Protein AF-A0A0B2SPI5-F1 (afdb_monomer)

Sequence (60 aa):
MVPKGTGKTIVISVGAEPILPVGLFAILHGRTLKGTLFGGLKAVSDLSIVAEKCQKKVIL

Solvent-accessible surface area (backbone atoms only — not comparable to full-atom values): 3919 Å² total; per-residue (Å²): 135,81,78,73,38,84,52,72,48,77,44,76,75,82,66,98,60,95,73,80,91,70,62,69,64,52,48,73,37,51,32,45,82,42,80,38,67,76,83,67,56,48,81,69,68,47,44,52,54,51,49,51,57,50,50,64,59,72,78,104

Organism: Glycine soja (NCBI:txid3848)

pLDDT: mean 75.16, std 8.58, range [44.94, 85.56]

Radius of gyration: 17.48 Å; Cα contacts (8 Å, |Δi|>4): 41; chains: 1; bounding box: 42×25×45 Å

Mean predicted aligned error: 10.07 Å

Foldseek 3Di:
DQAQDCAEAEAADDDPDNDDDDDPVCVVSNYYYHYDYPNVDDPPVRVVVVVVVVVVVVVD

Structure (mmCIF, N/CA/C/O backbone):
data_AF-A0A0B2SPI5-F1
#
_entry.id   AF-A0A0B2SPI5-F1
#
loop_
_atom_site.group_PDB
_atom_site.id
_atom_site.type_symbol
_atom_site.label_atom_id
_atom_site.label_alt_id
_atom_site.lab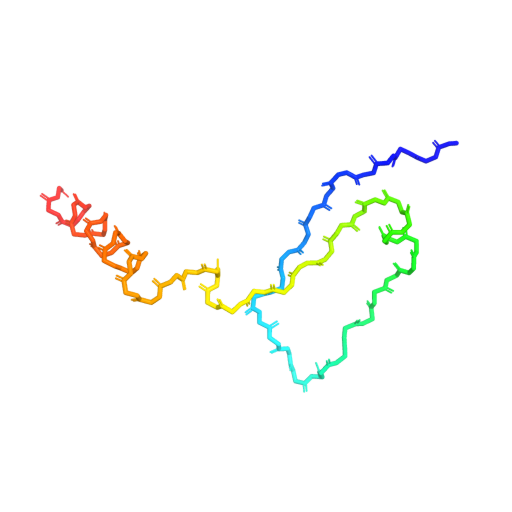el_comp_id
_atom_site.label_asym_id
_atom_site.label_entity_id
_atom_site.label_seq_id
_atom_site.pdbx_PDB_ins_code
_atom_site.Cartn_x
_atom_site.Cartn_y
_atom_site.Cartn_z
_atom_site.occupancy
_atom_site.B_iso_or_equiv
_atom_site.auth_seq_id
_atom_site.auth_comp_id
_atom_site.auth_asym_id
_atom_site.auth_atom_id
_atom_site.pdbx_PDB_model_num
ATOM 1 N N . MET A 1 1 ? 5.143 9.553 -28.494 1.00 48.09 1 MET A N 1
ATOM 2 C CA . MET A 1 1 ? 4.914 10.174 -27.172 1.00 48.09 1 MET A CA 1
ATOM 3 C C . MET A 1 1 ? 4.067 9.215 -26.354 1.00 48.09 1 MET A C 1
ATOM 5 O O . MET A 1 1 ? 2.912 9.011 -26.700 1.00 48.09 1 MET A O 1
ATOM 9 N N . VAL A 1 2 ? 4.653 8.528 -25.372 1.00 62.66 2 VAL A N 1
ATOM 10 C CA . VAL A 1 2 ? 3.911 7.555 -24.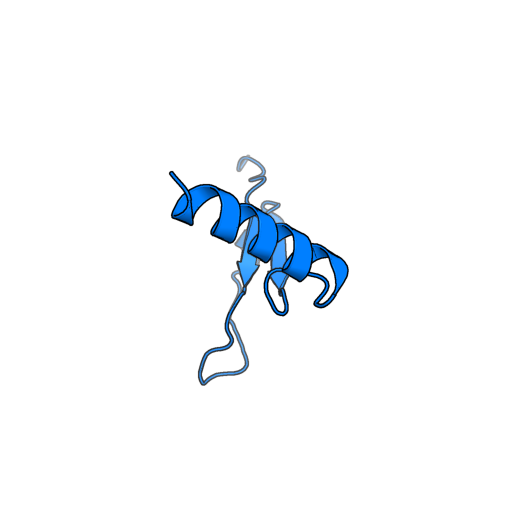554 1.00 62.66 2 VAL A CA 1
ATOM 11 C C . VAL A 1 2 ? 3.116 8.334 -23.498 1.00 62.66 2 VAL A C 1
ATOM 13 O O . VAL A 1 2 ? 3.703 9.203 -22.848 1.00 62.66 2 VAL A O 1
ATOM 16 N N . PRO A 1 3 ? 1.802 8.103 -23.338 1.00 63.81 3 PRO A N 1
ATOM 17 C CA . PRO A 1 3 ? 1.004 8.842 -22.368 1.00 63.81 3 PRO A CA 1
ATOM 18 C C . PRO A 1 3 ? 1.528 8.607 -20.947 1.00 63.81 3 PRO A C 1
ATOM 20 O O . PRO A 1 3 ? 1.780 7.473 -20.536 1.00 63.81 3 PRO A O 1
ATOM 23 N N . LYS A 1 4 ? 1.692 9.699 -20.194 1.00 71.88 4 LYS A N 1
ATOM 24 C CA . LYS A 1 4 ? 2.075 9.666 -18.780 1.00 71.88 4 LYS A CA 1
ATOM 25 C C . LYS A 1 4 ? 0.954 8.994 -17.986 1.00 71.88 4 LYS A C 1
ATOM 27 O O . LYS A 1 4 ? -0.141 9.537 -17.868 1.00 71.88 4 LYS A O 1
ATOM 32 N N . GLY A 1 5 ? 1.221 7.800 -17.467 1.00 69.62 5 GLY A N 1
ATOM 33 C CA . GLY A 1 5 ? 0.270 7.042 -16.666 1.00 69.62 5 GLY A CA 1
ATOM 34 C C . GLY A 1 5 ? 0.249 7.557 -15.232 1.00 69.62 5 GLY A C 1
ATOM 35 O O . GLY A 1 5 ? 1.291 7.683 -14.604 1.00 69.62 5 GLY A O 1
ATOM 36 N N . THR A 1 6 ? -0.935 7.816 -14.685 1.00 79.00 6 THR A N 1
ATOM 37 C CA . THR A 1 6 ? -1.128 8.261 -13.290 1.00 79.00 6 THR A CA 1
ATOM 38 C C . THR A 1 6 ? -1.323 7.099 -12.309 1.00 79.00 6 THR A C 1
ATOM 40 O O . THR A 1 6 ? -1.660 7.312 -11.143 1.00 79.00 6 THR A O 1
ATOM 43 N N . GLY A 1 7 ? -1.110 5.863 -12.775 1.00 80.19 7 GLY A N 1
ATOM 44 C CA . GLY A 1 7 ? -1.320 4.645 -12.000 1.00 80.19 7 GLY A CA 1
ATOM 45 C C . GLY A 1 7 ? -0.472 4.599 -10.726 1.00 80.19 7 GLY A C 1
ATOM 46 O O . GLY A 1 7 ? 0.720 4.920 -10.735 1.00 80.19 7 GLY A O 1
ATOM 47 N N . LYS A 1 8 ? -1.096 4.175 -9.626 1.00 85.56 8 LYS A N 1
ATOM 48 C CA . LYS A 1 8 ? -0.449 3.969 -8.328 1.00 85.56 8 LYS A CA 1
ATOM 49 C C . LYS A 1 8 ? -0.605 2.511 -7.925 1.00 85.56 8 LYS A C 1
ATOM 51 O O . LYS A 1 8 ? -1.718 1.999 -7.916 1.00 85.56 8 LYS A O 1
ATOM 56 N N . THR A 1 9 ? 0.499 1.877 -7.562 1.00 83.69 9 THR A N 1
ATOM 57 C CA . THR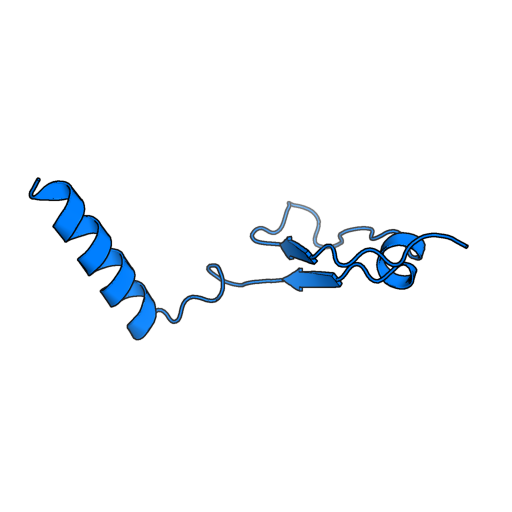 A 1 9 ? 0.516 0.506 -7.050 1.00 83.69 9 THR A CA 1
ATOM 58 C C . THR A 1 9 ? 0.898 0.543 -5.577 1.00 83.69 9 THR A C 1
ATOM 60 O O . THR A 1 9 ? 1.897 1.171 -5.216 1.00 83.69 9 THR A O 1
ATOM 63 N N . ILE A 1 10 ? 0.098 -0.112 -4.731 1.00 83.50 10 ILE A N 1
ATOM 64 C CA . ILE A 1 10 ? 0.332 -0.205 -3.288 1.00 83.50 10 ILE A CA 1
ATOM 65 C C . ILE A 1 10 ? 0.756 -1.632 -2.944 1.00 83.50 10 ILE A C 1
ATOM 67 O O . ILE A 1 10 ? 0.030 -2.579 -3.237 1.00 83.50 10 ILE A O 1
ATOM 71 N N . VAL A 1 11 ? 1.924 -1.779 -2.323 1.00 84.50 11 VAL A N 1
ATOM 72 C CA . VAL A 1 11 ? 2.438 -3.065 -1.836 1.00 84.50 11 VAL A CA 1
ATOM 73 C C . VAL A 1 11 ? 1.981 -3.249 -0.390 1.00 84.50 11 VAL A C 1
ATOM 75 O O . VAL A 1 11 ? 2.327 -2.434 0.465 1.00 84.50 11 VAL A O 1
ATOM 78 N N . ILE A 1 12 ? 1.177 -4.287 -0.141 1.00 82.44 12 ILE A N 1
ATOM 79 C CA . ILE A 1 12 ? 0.557 -4.582 1.168 1.00 82.44 12 ILE A CA 1
ATOM 80 C C . ILE A 1 12 ? 1.276 -5.738 1.878 1.00 82.44 12 ILE A C 1
ATOM 82 O O . ILE A 1 12 ? 1.308 -5.788 3.104 1.00 82.44 12 ILE A O 1
ATOM 86 N N . SER A 1 13 ? 1.866 -6.655 1.114 1.00 76.31 13 SER A N 1
ATOM 87 C CA . SER A 1 13 ? 2.567 -7.833 1.618 1.00 76.31 13 SER A CA 1
ATOM 88 C C . SER A 1 13 ? 3.970 -7.934 1.026 1.00 76.31 13 SER A C 1
ATOM 90 O O . SER A 1 13 ? 4.240 -7.441 -0.071 1.00 76.31 13 SER A O 1
ATOM 92 N N . VAL A 1 14 ? 4.861 -8.582 1.772 1.00 79.69 14 VAL A N 1
ATOM 93 C CA . VAL A 1 14 ? 6.202 -8.962 1.321 1.00 79.69 14 VAL A CA 1
ATOM 94 C C . VAL A 1 14 ? 6.177 -10.465 1.039 1.00 79.69 14 VAL A C 1
ATOM 96 O O . VAL A 1 14 ? 5.621 -11.229 1.827 1.00 79.69 14 VAL A O 1
ATOM 99 N N . GLY A 1 15 ? 6.695 -10.871 -0.123 1.00 72.12 15 GLY A N 1
ATOM 100 C CA . GLY A 1 15 ? 6.867 -12.284 -0.475 1.00 72.12 15 GLY A CA 1
ATOM 101 C C . GLY A 1 15 ? 8.066 -12.909 0.246 1.00 72.12 15 GLY A C 1
ATOM 102 O O . GLY A 1 15 ? 8.710 -12.258 1.060 1.00 72.12 15 GLY A O 1
ATOM 103 N N . ALA A 1 16 ? 8.395 -14.165 -0.065 1.00 74.44 16 ALA A N 1
ATOM 104 C CA . ALA A 1 16 ? 9.587 -14.818 0.493 1.00 74.44 16 ALA A CA 1
ATOM 105 C C . ALA A 1 16 ? 10.892 -14.093 0.105 1.00 74.44 16 ALA A C 1
ATOM 107 O O . ALA A 1 16 ? 11.846 -14.073 0.877 1.00 74.44 16 ALA A 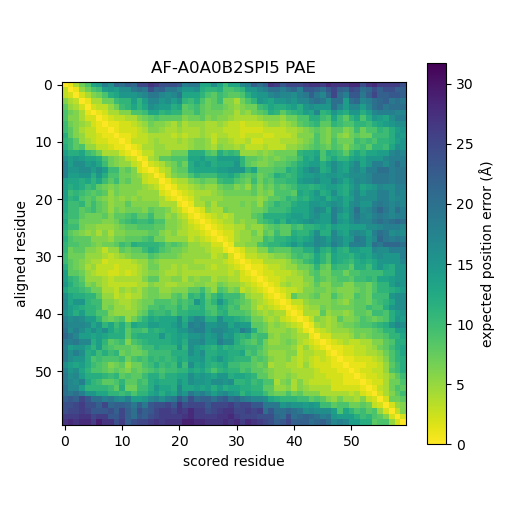O 1
ATOM 108 N N . GLU A 1 17 ? 10.898 -13.450 -1.064 1.00 77.00 17 GLU A N 1
ATOM 109 C CA . GLU A 1 17 ? 12.023 -12.663 -1.552 1.00 77.00 17 GLU A CA 1
ATOM 110 C C . GLU A 1 17 ? 11.875 -11.179 -1.170 1.00 77.00 17 GLU A C 1
ATOM 112 O O . GLU A 1 17 ? 10.830 -10.573 -1.442 1.00 77.00 17 GLU A O 1
ATOM 117 N N . PRO A 1 18 ? 12.918 -10.550 -0.596 1.00 73.19 18 PRO A N 1
ATOM 118 C CA . PRO A 1 18 ? 12.866 -9.160 -0.144 1.00 73.19 18 PRO A CA 1
ATOM 119 C C . PRO A 1 18 ? 12.963 -8.136 -1.289 1.00 73.19 18 PRO A C 1
ATOM 121 O O . PRO A 1 18 ? 12.834 -6.934 -1.053 1.00 73.19 18 PRO A O 1
ATOM 124 N N . ILE A 1 19 ? 13.206 -8.584 -2.526 1.00 78.31 19 ILE A N 1
ATOM 125 C CA . ILE A 1 19 ? 13.481 -7.723 -3.679 1.00 78.31 19 ILE A CA 1
ATOM 126 C C . ILE A 1 19 ? 12.363 -7.879 -4.709 1.00 78.31 19 ILE A C 1
ATOM 128 O O . ILE A 1 19 ? 12.141 -8.961 -5.246 1.00 78.31 19 ILE A O 1
ATOM 132 N N . LEU A 1 20 ? 11.690 -6.773 -5.033 1.00 75.25 20 LEU A N 1
ATOM 133 C CA . LEU A 1 20 ? 10.718 -6.713 -6.123 1.00 75.25 20 LEU A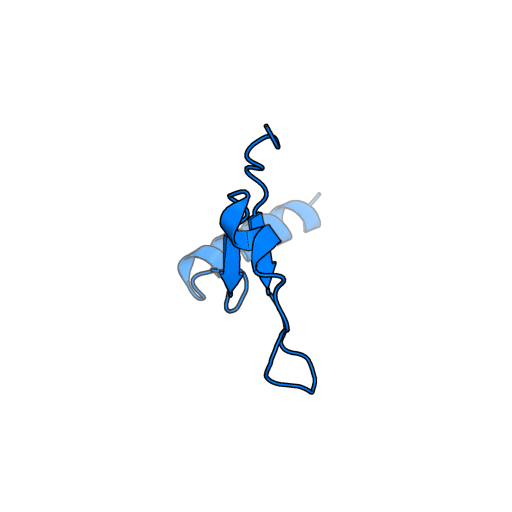 CA 1
ATOM 134 C C . LEU A 1 20 ? 11.368 -6.047 -7.347 1.00 75.25 20 LEU A C 1
ATOM 136 O O . LEU A 1 20 ? 11.633 -4.843 -7.296 1.00 75.25 20 LEU A O 1
ATOM 140 N N . PRO A 1 21 ? 11.622 -6.768 -8.455 1.00 76.50 21 PRO A N 1
ATOM 141 C CA . PRO A 1 21 ? 12.131 -6.149 -9.671 1.00 76.50 21 PRO A CA 1
ATOM 142 C C . PRO A 1 21 ? 11.063 -5.227 -10.270 1.00 76.50 21 PRO A C 1
ATOM 144 O O . PRO A 1 21 ? 9.996 -5.667 -10.698 1.00 76.50 21 PRO A O 1
ATOM 147 N N . VAL A 1 22 ? 11.352 -3.926 -10.306 1.00 79.19 22 VAL A N 1
ATOM 148 C CA . VAL A 1 22 ? 10.476 -2.918 -10.914 1.00 79.19 22 VAL A CA 1
ATOM 149 C C . VAL A 1 22 ? 11.075 -2.488 -12.248 1.00 79.19 22 VAL A C 1
ATOM 151 O O . VAL A 1 22 ? 12.231 -2.080 -12.317 1.00 79.19 22 VAL A O 1
ATOM 154 N N . GLY A 1 23 ? 10.289 -2.555 -13.325 1.00 79.31 23 GLY A N 1
ATOM 155 C CA . GLY A 1 23 ? 10.738 -2.080 -14.634 1.00 79.31 23 GLY A CA 1
ATOM 156 C C . GLY A 1 23 ? 11.012 -0.572 -14.610 1.00 79.31 23 GLY A C 1
ATOM 157 O O . GLY A 1 23 ? 10.115 0.209 -14.299 1.00 79.31 23 GLY A O 1
ATOM 158 N N . LEU A 1 24 ? 12.224 -0.151 -14.988 1.00 72.00 24 LEU A N 1
ATOM 159 C CA . LEU A 1 24 ? 12.646 1.262 -15.035 1.00 72.00 24 LEU A CA 1
ATOM 160 C C . LEU A 1 24 ? 11.678 2.141 -15.841 1.00 72.00 24 LEU A C 1
ATOM 162 O O . LEU A 1 24 ? 11.313 3.242 -15.424 1.00 72.00 24 LEU A O 1
ATOM 166 N N . PHE A 1 25 ? 11.180 1.613 -16.961 1.00 73.75 25 PHE A N 1
ATOM 167 C CA . PHE A 1 25 ? 10.179 2.293 -17.775 1.00 73.75 25 PHE A CA 1
ATOM 168 C C . PHE A 1 25 ? 8.859 2.506 -17.026 1.00 73.75 25 PHE A C 1
ATOM 170 O O . PHE A 1 25 ? 8.212 3.521 -17.250 1.00 73.75 25 PHE A O 1
ATOM 177 N N . ALA A 1 26 ? 8.452 1.625 -16.109 1.00 71.75 26 ALA A N 1
ATOM 178 C CA . ALA A 1 26 ? 7.200 1.797 -15.374 1.00 71.75 26 ALA A CA 1
ATOM 179 C C . ALA A 1 26 ? 7.228 3.061 -14.496 1.00 71.75 26 ALA A C 1
ATOM 181 O O . ALA A 1 26 ? 6.255 3.814 -14.493 1.00 71.75 26 ALA A O 1
ATOM 182 N N . ILE A 1 27 ? 8.354 3.330 -13.825 1.00 76.12 27 ILE A N 1
ATOM 183 C CA . ILE A 1 27 ? 8.544 4.537 -13.005 1.00 76.12 27 ILE A CA 1
ATOM 184 C C . ILE A 1 27 ? 8.670 5.786 -13.889 1.00 76.12 27 ILE A C 1
ATOM 186 O O . ILE A 1 27 ? 8.019 6.798 -13.627 1.00 76.12 27 ILE A O 1
ATOM 190 N N . LEU A 1 28 ? 9.439 5.702 -14.982 1.00 75.06 28 LEU A N 1
ATOM 191 C CA . LEU A 1 28 ? 9.662 6.828 -15.898 1.00 75.06 28 LEU A CA 1
ATOM 192 C C . LEU A 1 28 ? 8.368 7.301 -16.587 1.00 75.06 28 LEU A C 1
ATOM 194 O O . LEU A 1 28 ? 8.183 8.493 -16.818 1.00 75.06 28 LEU A O 1
ATOM 198 N N . HIS A 1 29 ? 7.430 6.384 -16.843 1.00 76.56 29 HIS A N 1
ATOM 199 C CA . HIS A 1 29 ? 6.110 6.696 -17.403 1.00 76.56 29 HIS A CA 1
ATOM 200 C C . HIS A 1 29 ? 5.125 7.303 -16.385 1.00 76.56 29 HIS A C 1
ATOM 202 O O . HIS A 1 29 ? 3.948 7.468 -16.702 1.00 76.56 29 HIS A O 1
ATOM 208 N N . GLY A 1 30 ? 5.580 7.659 -15.179 1.00 75.62 30 GLY A N 1
ATOM 209 C CA . GLY A 1 30 ? 4.783 8.359 -14.168 1.00 75.62 30 GLY A CA 1
ATOM 210 C C . GLY A 1 30 ? 4.046 7.450 -13.185 1.00 75.62 30 GLY A C 1
ATOM 211 O O . GLY A 1 30 ? 3.330 7.961 -12.319 1.00 75.62 30 GLY A O 1
ATOM 212 N N . ARG A 1 31 ? 4.233 6.123 -13.261 1.00 77.75 31 ARG A N 1
ATOM 213 C CA . ARG A 1 31 ? 3.647 5.211 -12.273 1.00 77.75 31 ARG A CA 1
ATOM 214 C C . ARG A 1 31 ? 4.403 5.318 -10.955 1.00 77.75 31 ARG A C 1
ATOM 216 O O . ARG A 1 31 ? 5.626 5.416 -10.928 1.00 77.75 31 ARG A O 1
ATOM 223 N N . THR A 1 32 ? 3.668 5.288 -9.848 1.00 81.50 32 THR A N 1
ATOM 224 C CA . THR A 1 32 ? 4.247 5.338 -8.497 1.00 81.50 32 THR A CA 1
ATOM 225 C C . THR A 1 32 ? 4.031 4.012 -7.780 1.00 81.50 32 THR A C 1
ATOM 227 O O . THR A 1 32 ? 2.906 3.516 -7.737 1.00 81.50 32 THR A O 1
ATOM 230 N N . LEU A 1 33 ? 5.086 3.480 -7.165 1.00 83.12 33 LEU A N 1
ATOM 231 C CA . LEU A 1 33 ? 5.006 2.365 -6.224 1.00 83.12 33 LEU A CA 1
ATOM 232 C C . LEU A 1 33 ? 5.059 2.925 -4.794 1.00 83.12 33 LEU A C 1
ATOM 234 O O . LEU A 1 33 ? 5.959 3.698 -4.473 1.00 83.12 33 LEU A O 1
ATOM 238 N N . LYS A 1 34 ? 4.099 2.567 -3.938 1.00 82.75 34 LYS A N 1
ATOM 239 C CA . LYS A 1 34 ? 4.110 2.906 -2.507 1.00 82.75 34 LYS A CA 1
ATOM 240 C C . LYS A 1 34 ? 4.004 1.627 -1.682 1.00 82.75 34 LYS A C 1
ATOM 242 O O . LYS A 1 34 ? 3.118 0.817 -1.923 1.00 82.75 34 LYS A O 1
ATOM 247 N N . GLY A 1 35 ? 4.884 1.456 -0.703 1.00 81.00 35 GLY A N 1
ATOM 248 C CA . GLY A 1 35 ? 4.701 0.447 0.341 1.00 81.00 35 GLY A CA 1
ATOM 249 C C . GLY A 1 35 ? 3.743 0.961 1.411 1.00 81.00 35 GLY A C 1
ATOM 250 O O . GLY A 1 35 ? 3.683 2.169 1.653 1.00 81.00 35 GLY A O 1
ATOM 251 N N . THR A 1 36 ? 2.995 0.064 2.045 1.00 82.75 36 THR A N 1
ATOM 252 C CA . THR A 1 36 ? 2.172 0.407 3.204 1.00 82.75 36 THR A CA 1
ATOM 253 C C . THR A 1 36 ? 2.253 -0.667 4.280 1.00 82.75 36 THR A C 1
ATOM 255 O O . THR A 1 36 ? 2.259 -1.858 3.982 1.00 82.75 36 THR A O 1
ATOM 258 N N . LEU A 1 37 ? 2.299 -0.236 5.538 1.00 78.00 37 LEU A N 1
ATOM 259 C CA . LEU A 1 37 ? 2.166 -1.099 6.706 1.00 78.00 37 LEU A CA 1
ATOM 260 C C . LEU A 1 37 ? 0.725 -0.974 7.192 1.00 78.00 37 LEU A C 1
ATOM 262 O O . LEU A 1 37 ? 0.251 0.133 7.451 1.00 78.00 37 LEU A O 1
ATOM 266 N N . PHE A 1 38 ? 0.018 -2.102 7.257 1.00 77.62 38 PHE A N 1
ATOM 267 C CA . PHE A 1 38 ? -1.372 -2.163 7.720 1.00 77.62 38 PHE A CA 1
ATOM 268 C C . PHE A 1 38 ? -2.325 -1.228 6.945 1.00 77.62 38 PHE A C 1
ATOM 270 O O . PHE A 1 38 ? -3.218 -0.607 7.512 1.00 77.62 38 PHE A O 1
ATOM 277 N N . GLY A 1 39 ? -2.101 -1.061 5.634 1.00 74.75 39 GLY A N 1
ATOM 278 C CA . GLY A 1 39 ? -2.935 -0.203 4.781 1.00 74.75 39 GLY A CA 1
ATOM 279 C C . GLY A 1 39 ? -2.819 1.299 5.072 1.00 74.75 39 GLY A C 1
ATOM 280 O O . GLY A 1 39 ? -3.565 2.082 4.493 1.00 74.75 39 GLY A O 1
ATOM 281 N N . GLY A 1 40 ? -1.877 1.715 5.925 1.00 78.25 40 GLY A N 1
ATOM 282 C CA . GLY A 1 40 ? -1.717 3.102 6.358 1.00 78.25 40 GLY A CA 1
ATOM 283 C C . GLY A 1 40 ? -2.685 3.491 7.473 1.00 78.25 40 GLY A C 1
ATOM 284 O O . GLY A 1 40 ? -2.798 4.676 7.776 1.00 78.25 40 GLY A O 1
ATOM 285 N N . LEU A 1 41 ? -3.375 2.514 8.075 1.00 77.69 41 LEU A N 1
ATOM 286 C CA . LEU A 1 41 ? -4.250 2.748 9.216 1.00 77.69 41 LEU A CA 1
ATOM 287 C C . LEU A 1 41 ? -3.433 3.064 10.470 1.00 77.69 41 LEU A C 1
ATOM 289 O O . LEU A 1 41 ? -2.529 2.321 10.858 1.00 77.69 41 LEU A O 1
ATOM 293 N N . LYS A 1 42 ? -3.817 4.129 11.172 1.00 77.50 42 LYS A N 1
ATOM 294 C CA . LYS A 1 42 ? -3.396 4.363 12.551 1.00 77.50 42 LYS A CA 1
ATOM 295 C C . LYS A 1 42 ? -4.159 3.413 13.465 1.00 77.50 42 LYS A C 1
ATOM 297 O O . LYS A 1 42 ? -5.383 3.477 13.562 1.00 77.50 42 LYS A O 1
ATOM 302 N N . ALA A 1 43 ? -3.412 2.578 14.184 1.00 70.38 43 ALA A N 1
ATOM 303 C CA . ALA A 1 43 ? -3.939 1.498 15.020 1.00 70.38 43 ALA A CA 1
ATOM 304 C C . ALA A 1 43 ? -4.988 1.930 16.061 1.00 70.38 43 ALA A C 1
ATOM 306 O O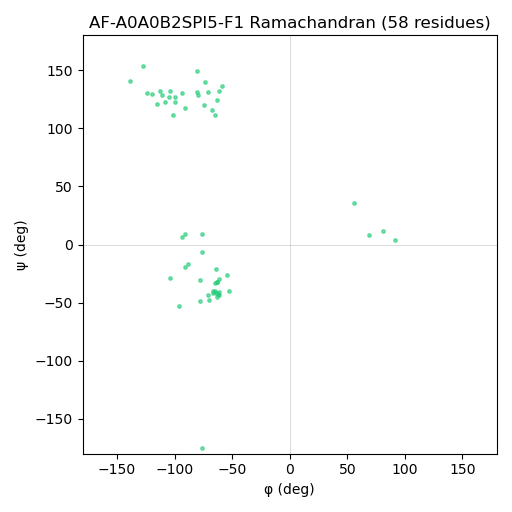 . ALA A 1 43 ? -5.815 1.119 16.446 1.00 70.38 43 ALA A O 1
ATOM 307 N N . VAL A 1 44 ? -4.969 3.184 16.520 1.00 71.00 44 VAL A N 1
ATOM 308 C CA . VAL A 1 44 ? -5.914 3.671 17.539 1.00 71.00 44 VAL A CA 1
ATOM 309 C C . VAL A 1 44 ? -7.105 4.388 16.901 1.00 71.00 44 VAL A C 1
ATOM 311 O O . VAL A 1 44 ? -8.254 4.042 17.159 1.00 71.00 44 VAL A O 1
ATOM 314 N N . SER A 1 45 ? -6.848 5.379 16.045 1.00 74.62 45 SER A N 1
ATOM 315 C CA . SER A 1 45 ? -7.905 6.237 15.497 1.00 74.62 45 SER A CA 1
ATOM 316 C C . SER A 1 45 ? -8.684 5.563 14.371 1.00 74.62 45 SER A C 1
ATOM 318 O O . SER A 1 45 ? -9.912 5.537 14.401 1.00 74.62 45 SER A O 1
ATOM 320 N N . ASP A 1 46 ? -7.984 4.982 13.395 1.00 74.00 46 ASP A N 1
ATOM 321 C CA . ASP A 1 46 ? -8.637 4.405 12.219 1.00 74.00 46 ASP A CA 1
ATOM 322 C C . ASP A 1 46 ? -9.260 3.042 12.540 1.00 74.00 46 ASP A C 1
ATOM 324 O O . ASP A 1 46 ? -10.301 2.693 11.986 1.00 74.00 46 ASP A O 1
ATOM 328 N N . LEU A 1 47 ? -8.680 2.293 13.485 1.00 77.50 47 LEU A N 1
ATOM 329 C CA . LEU A 1 47 ? -9.227 1.003 13.908 1.00 77.50 47 LEU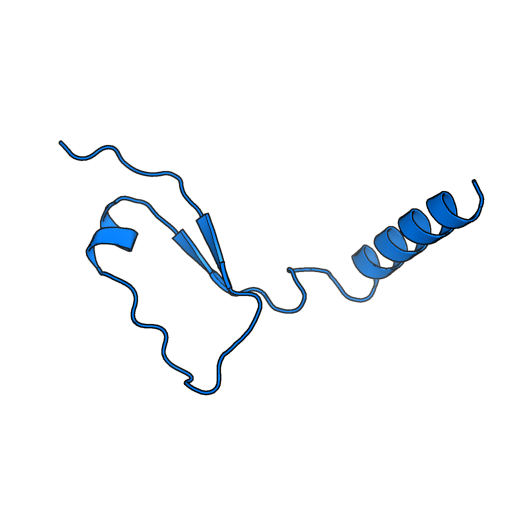 A CA 1
ATOM 330 C C . LEU A 1 47 ? -10.581 1.151 14.612 1.00 77.50 47 LEU A C 1
ATOM 332 O O . LEU A 1 47 ? -11.489 0.370 14.339 1.00 77.50 47 LEU A O 1
ATOM 336 N N . SER A 1 48 ? -10.740 2.174 15.460 1.00 76.50 48 SER A N 1
ATOM 337 C CA . SER A 1 48 ? -12.017 2.468 16.124 1.00 76.50 48 SER A CA 1
ATOM 338 C C . SER A 1 48 ? -13.110 2.819 15.106 1.00 76.50 48 SER A C 1
ATOM 340 O O . SER A 1 48 ? -14.213 2.281 15.162 1.00 76.50 48 SER A O 1
ATOM 342 N N . ILE A 1 49 ? -12.775 3.621 14.087 1.00 81.50 49 ILE A N 1
ATOM 343 C CA . ILE A 1 49 ? -13.698 3.987 12.999 1.00 81.50 49 ILE A CA 1
ATOM 344 C C . ILE A 1 49 ? -14.092 2.758 12.163 1.00 81.50 49 ILE A C 1
ATOM 346 O O . ILE A 1 49 ? -15.249 2.614 11.761 1.00 81.50 49 ILE A O 1
ATOM 350 N N . VAL A 1 50 ? -13.144 1.858 11.880 1.00 82.69 50 VAL A N 1
ATOM 351 C CA . VAL A 1 50 ? -13.422 0.603 11.163 1.00 82.69 50 VAL A CA 1
ATOM 352 C C . VAL A 1 50 ? -14.304 -0.326 11.999 1.00 82.69 50 VAL A C 1
ATOM 354 O O . VAL A 1 50 ? -15.254 -0.897 11.462 1.00 82.69 50 VAL A O 1
ATOM 357 N N . ALA A 1 51 ? -14.045 -0.442 13.304 1.00 82.44 51 ALA A N 1
ATOM 358 C CA . ALA A 1 51 ? -14.852 -1.240 14.221 1.00 82.44 51 ALA A CA 1
ATOM 359 C C . ALA A 1 51 ? -16.286 -0.701 14.331 1.00 82.44 51 ALA A C 1
ATOM 361 O O . ALA A 1 51 ? -17.241 -1.465 14.203 1.00 82.44 51 ALA A O 1
ATOM 362 N N . GLU A 1 52 ? -16.448 0.616 14.463 1.00 83.31 52 GLU A N 1
ATOM 363 C CA . GLU A 1 52 ? -17.752 1.278 14.503 1.00 83.31 52 GLU A CA 1
ATOM 364 C C . GLU A 1 52 ? -18.543 1.053 13.201 1.00 83.31 52 GLU A C 1
ATOM 366 O O . GLU A 1 52 ? -19.730 0.722 13.228 1.00 83.31 52 GLU A O 1
ATOM 371 N N . LYS A 1 53 ? -17.886 1.162 12.035 1.00 81.00 53 LYS A N 1
ATOM 372 C CA . LYS A 1 53 ? -18.506 0.852 10.734 1.00 81.00 53 LYS A CA 1
ATOM 373 C C . LYS A 1 53 ? -18.888 -0.622 10.587 1.00 81.00 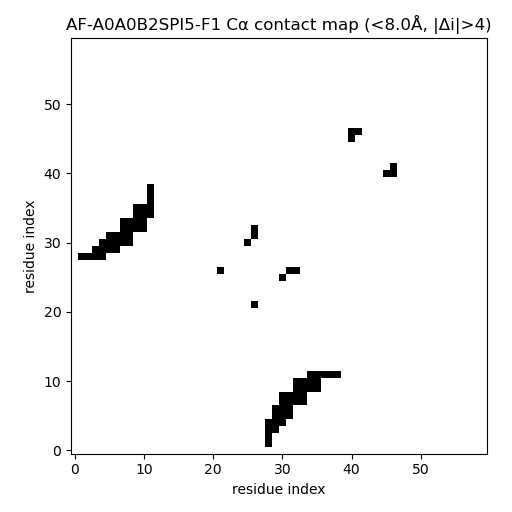53 LYS A C 1
ATOM 375 O O . LYS A 1 53 ? -19.874 -0.916 9.915 1.00 81.00 53 LYS A O 1
ATOM 380 N N . CYS A 1 54 ? -18.119 -1.535 11.177 1.00 78.94 54 CYS A N 1
ATOM 381 C CA . CYS A 1 54 ? -18.421 -2.965 11.175 1.00 78.94 54 CYS A CA 1
ATOM 382 C C . CYS A 1 54 ? -19.645 -3.268 12.052 1.00 78.94 54 CYS A C 1
ATOM 384 O O . CYS A 1 54 ? -20.593 -3.899 11.594 1.00 78.94 54 CYS A O 1
ATOM 386 N N . GLN A 1 55 ? -19.683 -2.725 13.272 1.00 80.81 55 GLN A N 1
ATOM 387 C CA . GLN A 1 55 ? -20.802 -2.901 14.203 1.00 80.81 55 GLN A CA 1
ATOM 388 C C . GLN A 1 55 ? -22.120 -2.350 13.646 1.00 80.81 55 GLN A C 1
ATOM 390 O O . GLN A 1 55 ? -23.145 -3.019 13.730 1.00 80.81 55 GLN A O 1
AT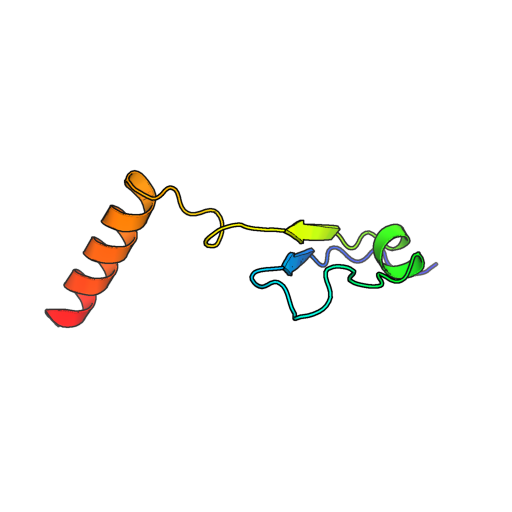OM 395 N N . LYS A 1 56 ? -22.097 -1.185 12.984 1.00 75.31 56 LYS A N 1
ATOM 396 C CA . LYS A 1 56 ? -23.293 -0.606 12.343 1.00 75.31 56 LYS A CA 1
ATOM 397 C C . LYS A 1 56 ? -23.867 -1.452 11.198 1.00 75.31 56 LYS A C 1
ATOM 399 O O . LYS A 1 56 ? -25.032 -1.278 10.867 1.00 75.31 56 LYS A O 1
ATOM 404 N N . LYS A 1 57 ? -23.079 -2.350 10.594 1.00 59.66 57 LYS A N 1
ATOM 405 C CA . LYS A 1 57 ? -23.546 -3.294 9.560 1.00 59.66 57 LYS A CA 1
ATOM 406 C C . LYS A 1 57 ? -24.031 -4.632 10.115 1.00 59.66 57 LYS A C 1
ATOM 408 O O . LYS A 1 57 ? -24.715 -5.344 9.400 1.00 59.66 57 LYS A O 1
ATOM 413 N N . VAL A 1 58 ? -23.649 -4.983 11.342 1.00 53.53 58 VAL A N 1
ATOM 414 C CA . VAL A 1 58 ? -24.048 -6.240 12.003 1.00 53.53 58 VAL A CA 1
ATOM 415 C C . VAL A 1 58 ? -25.372 -6.084 12.766 1.00 53.53 58 VAL A C 1
ATOM 417 O O . VAL A 1 58 ? -26.015 -7.076 13.084 1.00 53.53 58 VAL A O 1
ATOM 420 N N . ILE A 1 59 ? -25.798 -4.848 13.039 1.00 51.72 59 ILE A N 1
ATOM 421 C CA . ILE A 1 59 ? -27.054 -4.537 13.746 1.00 51.72 59 ILE A CA 1
ATOM 422 C C . ILE A 1 59 ? -28.226 -4.287 12.763 1.00 51.72 59 ILE A C 1
ATOM 424 O O . ILE A 1 59 ? -29.315 -3.914 13.191 1.00 51.72 59 ILE A O 1
ATOM 428 N N . LEU A 1 60 ? -28.029 -4.498 11.453 1.00 44.94 60 LEU A N 1
ATOM 429 C CA . LEU A 1 60 ? -29.068 -4.330 10.427 1.00 44.94 60 LEU A CA 1
ATOM 430 C C . LEU A 1 60 ? -29.452 -5.667 9.794 1.00 44.94 60 LEU A C 1
ATOM 432 O O . LEU A 1 60 ? -28.523 -6.411 9.409 1.00 44.94 60 LEU A O 1
#

Secondary structure (DSSP, 8-state):
-------EEEE----SSS-----HHHHHTT-EEEE-SGGG--TTHHHHHHHHHHHHHH--

Nearest PDB structures (foldseek):
  6lii-assembly1_B  TM=3.986E-01  e=4.166E-01  Homo sapiens
  6lii-assembly2_D  TM=4.203E-01  e=5.497E-01  Homo sapiens
  6k9y-assembly2_C  TM=3.440E-01  e=1.179E+00  Homo sapiens
  1g64-assembly1_B  TM=3.892E-01  e=4.106E+00  Salmonella enterica subsp. enterica serovar Typhimurium